Protein AF-A0A972ZTJ5-F1 (afdb_monomer_lite)

Structure (mmCIF, N/CA/C/O backbone):
data_AF-A0A972ZTJ5-F1
#
_entry.id   AF-A0A972ZTJ5-F1
#
loop_
_atom_site.group_PDB
_atom_site.id
_atom_site.type_symbol
_atom_site.label_atom_id
_atom_site.label_alt_id
_atom_site.label_comp_id
_atom_site.label_asym_id
_atom_site.label_entity_id
_atom_site.label_seq_id
_atom_site.pdbx_PDB_ins_code
_atom_site.Cartn_x
_atom_site.Cartn_y
_atom_site.Cartn_z
_atom_site.occupancy
_atom_site.B_iso_or_equiv
_atom_site.auth_seq_id
_atom_site.auth_comp_id
_atom_site.auth_asym_id
_atom_site.auth_atom_id
_atom_site.pdbx_PDB_model_num
ATOM 1 N N . MET A 1 1 ? -16.199 8.749 -19.125 1.00 50.56 1 MET A N 1
ATOM 2 C CA . MET A 1 1 ? -15.885 9.402 -17.839 1.00 50.56 1 MET A CA 1
ATOM 3 C C . MET A 1 1 ? -14.905 8.473 -17.152 1.00 50.56 1 MET A C 1
ATOM 5 O O . MET A 1 1 ? -15.258 7.316 -16.980 1.00 50.56 1 MET A O 1
ATOM 9 N N . PHE A 1 2 ? -13.662 8.896 -16.924 1.00 57.19 2 PHE A N 1
ATOM 10 C CA . PHE A 1 2 ? -12.716 8.071 -16.174 1.00 57.19 2 PHE A CA 1
ATOM 11 C C . PHE A 1 2 ? -13.113 8.183 -14.709 1.00 57.19 2 PHE A C 1
ATOM 13 O O . PHE A 1 2 ? -13.033 9.268 -14.133 1.00 57.19 2 PHE A O 1
ATOM 20 N N . GLU A 1 3 ? -13.641 7.104 -14.147 1.00 72.62 3 GLU A N 1
ATOM 21 C CA . GLU A 1 3 ? -13.740 7.011 -12.699 1.00 72.62 3 GLU A CA 1
ATOM 22 C C . GLU A 1 3 ? -12.318 6.865 -12.146 1.00 72.62 3 GLU A C 1
ATOM 24 O O . GLU A 1 3 ? -11.421 6.367 -12.828 1.00 72.62 3 GLU A O 1
ATOM 29 N N . SER A 1 4 ? -12.086 7.389 -10.949 1.00 82.31 4 SER A N 1
ATOM 30 C CA . SER A 1 4 ? -10.849 7.165 -10.216 1.00 82.31 4 SER A CA 1
ATOM 31 C C . SER A 1 4 ? -11.227 6.510 -8.901 1.00 82.31 4 SER A C 1
ATOM 33 O O . SER A 1 4 ? -12.189 6.923 -8.244 1.00 82.31 4 SER A O 1
ATOM 35 N N . ILE A 1 5 ? -10.437 5.533 -8.475 1.00 90.88 5 ILE A N 1
ATOM 36 C CA . ILE A 1 5 ? -10.475 5.090 -7.085 1.00 90.88 5 ILE A CA 1
ATOM 37 C C . ILE A 1 5 ? -10.054 6.308 -6.231 1.00 90.88 5 ILE A C 1
ATOM 39 O O . ILE A 1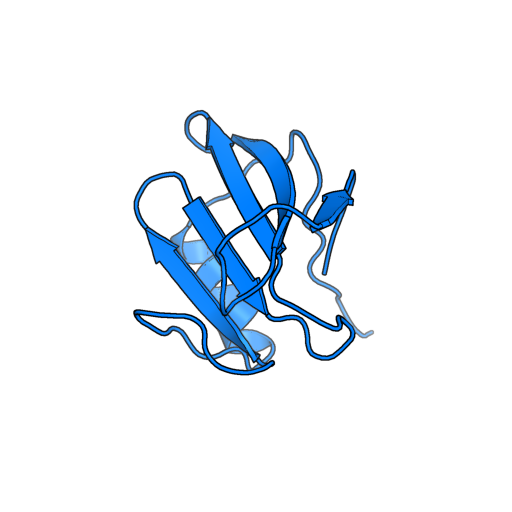 5 ? -9.368 7.201 -6.724 1.00 90.88 5 ILE A O 1
ATOM 43 N N . LYS A 1 6 ? -10.505 6.432 -4.979 1.00 93.62 6 LYS A N 1
ATOM 44 C CA . LYS A 1 6 ? -10.013 7.466 -4.041 1.00 93.62 6 LYS A CA 1
ATOM 45 C C . LYS A 1 6 ? -9.970 6.925 -2.630 1.00 93.62 6 LYS A C 1
ATOM 47 O O . LYS A 1 6 ? -11.022 6.678 -2.042 1.00 93.62 6 LYS A O 1
ATOM 52 N N . ILE A 1 7 ? -8.791 6.728 -2.060 1.00 95.94 7 ILE A N 1
ATOM 53 C CA . ILE A 1 7 ? -8.647 6.209 -0.697 1.00 95.94 7 ILE A CA 1
ATOM 54 C C . ILE A 1 7 ? -8.192 7.353 0.196 1.00 95.94 7 ILE A C 1
ATOM 56 O O . ILE A 1 7 ? -7.187 7.981 -0.087 1.00 95.94 7 ILE A O 1
ATOM 60 N N . TYR A 1 8 ? -8.931 7.643 1.262 1.00 97.56 8 TYR A N 1
ATOM 61 C CA . TYR A 1 8 ? -8.628 8.745 2.173 1.00 97.56 8 TYR A CA 1
ATOM 62 C C . TYR A 1 8 ? -8.884 8.340 3.619 1.00 97.56 8 TYR A C 1
ATOM 64 O O . TYR A 1 8 ? -9.676 7.431 3.889 1.00 97.56 8 TYR A O 1
ATOM 72 N N . LYS A 1 9 ? -8.212 9.021 4.552 1.00 97.12 9 LYS A N 1
ATOM 73 C CA . LYS A 1 9 ? -8.366 8.767 5.986 1.00 97.12 9 LYS A CA 1
ATOM 74 C C . LYS A 1 9 ? -9.836 8.867 6.408 1.00 97.12 9 LYS A C 1
ATOM 76 O O . LYS A 1 9 ? -10.533 9.817 6.064 1.00 97.12 9 LYS A O 1
ATOM 81 N N . GLY A 1 10 ? -10.311 7.870 7.149 1.00 96.62 10 GLY A N 1
ATOM 82 C CA . GLY A 1 10 ? -11.695 7.761 7.604 1.00 96.62 10 GLY A CA 1
ATOM 83 C C . GLY A 1 10 ? -12.671 7.110 6.617 1.00 96.62 10 GLY A C 1
ATOM 84 O O . GLY A 1 10 ? -13.815 6.878 7.008 1.00 96.62 10 GLY A O 1
ATOM 85 N N . ARG A 1 11 ? -12.256 6.788 5.380 1.00 96.12 11 ARG A N 1
ATOM 86 C CA . ARG A 1 11 ? -13.077 6.024 4.421 1.00 96.12 11 ARG A CA 1
ATOM 87 C C . ARG A 1 11 ? -13.308 4.600 4.939 1.00 96.12 11 ARG A C 1
ATOM 89 O O . ARG A 1 11 ? -12.366 3.958 5.395 1.00 96.12 11 ARG A O 1
ATOM 96 N N . ASP A 1 12 ? -14.528 4.089 4.789 1.00 96.81 12 ASP A N 1
ATOM 97 C CA . ASP A 1 12 ? -14.816 2.668 5.004 1.00 96.81 12 ASP A CA 1
ATOM 98 C C . ASP A 1 12 ? -14.414 1.840 3.770 1.00 96.81 12 ASP A C 1
ATOM 100 O O . ASP A 1 12 ? -14.731 2.173 2.623 1.00 96.81 12 ASP A O 1
ATOM 104 N N . VAL A 1 13 ? -13.714 0.736 4.004 1.00 95.50 13 VAL A N 1
ATOM 105 C CA . VAL A 1 13 ? -13.127 -0.153 3.005 1.00 95.50 13 VAL A CA 1
ATOM 106 C C . VAL A 1 13 ? -13.711 -1.549 3.162 1.00 95.50 13 VAL A C 1
ATOM 108 O O . VAL A 1 13 ? -13.474 -2.264 4.134 1.00 95.50 13 VAL A O 1
ATOM 111 N N . LYS A 1 14 ? -14.440 -1.993 2.136 1.00 94.56 14 LYS A N 1
ATOM 112 C CA . LYS A 1 14 ? -14.853 -3.393 2.004 1.00 94.56 14 LYS A CA 1
ATOM 113 C C . LYS A 1 14 ? -13.850 -4.126 1.121 1.00 94.56 14 LYS A C 1
ATOM 115 O O . LYS A 1 14 ? -13.832 -3.918 -0.090 1.00 94.56 14 LYS A O 1
ATOM 120 N N . TYR A 1 15 ? -13.066 -5.022 1.721 1.00 92.69 15 TYR A N 1
ATOM 121 C CA . TYR A 1 15 ? -11.997 -5.787 1.063 1.00 92.69 15 TYR A CA 1
ATOM 122 C C . TYR A 1 15 ? -12.376 -6.333 -0.319 1.00 92.69 15 TYR A C 1
ATOM 124 O O . TYR A 1 15 ? -11.710 -6.040 -1.305 1.00 92.69 15 TYR A O 1
ATOM 132 N N . ALA A 1 16 ? -13.473 -7.089 -0.414 1.00 93.88 16 ALA A N 1
ATOM 133 C CA . ALA A 1 16 ? -13.892 -7.712 -1.671 1.00 93.88 16 ALA A CA 1
ATOM 134 C C . ALA A 1 16 ? -14.367 -6.706 -2.735 1.00 93.88 16 ALA A C 1
ATOM 136 O O . ALA A 1 16 ? -14.336 -7.009 -3.927 1.00 93.88 16 ALA A O 1
ATOM 137 N N . ALA A 1 17 ? -14.846 -5.527 -2.330 1.00 94.94 17 ALA A N 1
ATOM 138 C CA . ALA A 1 17 ? -15.216 -4.473 -3.268 1.00 94.94 17 ALA A CA 1
ATOM 139 C C . ALA A 1 17 ? -13.962 -3.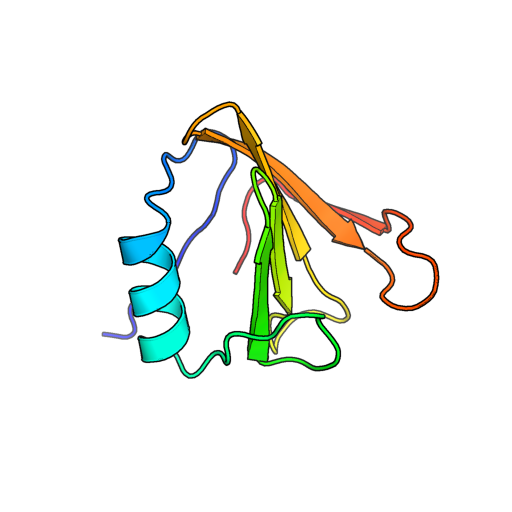772 -3.796 1.00 94.94 17 ALA A C 1
ATOM 141 O O . ALA A 1 17 ? -13.766 -3.746 -5.005 1.00 94.94 17 ALA A O 1
ATOM 142 N N . LEU A 1 18 ? -13.076 -3.326 -2.899 1.00 95.38 18 LEU A N 1
ATOM 143 C CA . LEU A 1 18 ? -11.840 -2.642 -3.280 1.00 95.38 18 LEU A CA 1
ATOM 144 C C . LEU A 1 18 ? -10.912 -3.544 -4.104 1.00 95.38 18 LEU A C 1
ATOM 146 O O . LEU A 1 18 ? -10.346 -3.090 -5.088 1.00 95.38 18 LEU A O 1
ATOM 150 N N . ALA A 1 19 ? -10.790 -4.829 -3.761 1.00 96.12 19 ALA A N 1
ATOM 151 C CA . ALA A 1 19 ? -9.987 -5.767 -4.545 1.00 96.12 19 ALA A CA 1
ATOM 152 C C . ALA A 1 19 ? -10.517 -5.927 -5.979 1.00 96.12 19 ALA A C 1
ATOM 154 O O . ALA A 1 19 ? -9.734 -5.956 -6.922 1.00 96.12 19 ALA A O 1
ATOM 155 N N . ARG A 1 20 ? -11.844 -6.018 -6.152 1.00 96.44 20 ARG A N 1
ATOM 156 C CA . ARG A 1 20 ? -12.463 -6.081 -7.486 1.00 96.44 20 ARG A CA 1
ATOM 157 C C . ARG A 1 20 ? -12.284 -4.780 -8.254 1.00 96.44 20 ARG A C 1
ATOM 159 O O . ARG A 1 20 ? -12.056 -4.832 -9.454 1.00 96.44 20 ARG A O 1
ATOM 166 N N . GLU A 1 21 ? -12.389 -3.648 -7.565 1.00 95.56 21 GLU A N 1
ATOM 167 C CA . GLU A 1 21 ? -12.146 -2.328 -8.139 1.00 95.56 21 GLU A CA 1
ATOM 168 C C . GLU A 1 21 ? -10.703 -2.249 -8.654 1.00 95.56 21 GLU A C 1
ATOM 170 O O . GLU A 1 21 ? -10.508 -2.097 -9.850 1.00 95.56 21 GLU A O 1
ATOM 175 N N . LEU A 1 22 ? -9.699 -2.506 -7.810 1.00 96.38 22 LEU A N 1
ATOM 176 C CA . LEU A 1 22 ? -8.281 -2.503 -8.193 1.00 96.38 22 LEU A CA 1
ATOM 177 C C . LEU A 1 22 ? -7.990 -3.414 -9.397 1.00 96.38 22 LEU A C 1
ATOM 179 O O . LEU A 1 22 ? -7.391 -2.961 -10.370 1.00 96.38 22 LEU A O 1
ATOM 183 N N . VAL A 1 23 ? -8.488 -4.656 -9.387 1.00 97.00 23 VAL A N 1
ATOM 184 C CA . VAL A 1 23 ? -8.349 -5.578 -10.532 1.00 97.00 23 VAL A CA 1
ATOM 185 C C . VAL A 1 23 ? -9.025 -5.028 -11.792 1.00 97.00 23 VAL A C 1
ATOM 187 O O . VAL A 1 23 ? -8.473 -5.136 -12.883 1.00 97.00 23 VAL A O 1
ATOM 190 N N . GLY A 1 24 ? -10.193 -4.394 -11.662 1.00 95.62 24 GLY A N 1
ATOM 191 C CA . GLY A 1 24 ? -10.882 -3.734 -12.774 1.00 95.62 24 GLY A CA 1
ATOM 192 C C . GLY A 1 24 ? -10.101 -2.560 -13.377 1.00 95.62 24 GLY A C 1
ATOM 193 O O . GLY A 1 24 ? -10.255 -2.281 -14.563 1.00 95.62 24 GLY A O 1
ATOM 194 N N . TYR A 1 25 ? -9.234 -1.917 -12.590 1.00 94.12 25 TYR A N 1
ATOM 195 C CA . TYR A 1 25 ? -8.298 -0.879 -13.042 1.00 94.12 25 TYR A CA 1
ATOM 196 C C . TYR A 1 25 ? -6.948 -1.441 -13.522 1.00 94.12 25 TYR A C 1
ATOM 198 O O . TYR A 1 25 ? -6.061 -0.667 -13.874 1.00 94.12 25 TYR A O 1
ATOM 206 N N . GLY A 1 26 ? -6.791 -2.768 -13.571 1.00 95.06 26 GLY A N 1
ATOM 207 C CA . GLY A 1 26 ? -5.590 -3.434 -14.076 1.00 95.06 26 GLY A CA 1
ATOM 208 C C . GLY A 1 26 ? -4.509 -3.699 -13.030 1.00 95.06 26 GLY A C 1
ATOM 209 O O . GLY A 1 26 ? -3.408 -4.083 -13.409 1.00 95.06 26 GLY A O 1
ATOM 210 N N . TYR A 1 27 ? -4.802 -3.524 -11.738 1.00 97.12 27 TYR A N 1
ATOM 211 C CA . TYR A 1 27 ? -3.867 -3.915 -10.685 1.00 97.12 27 TYR A CA 1
ATOM 212 C C . TYR A 1 27 ? -3.853 -5.436 -10.482 1.00 97.12 27 TYR A C 1
ATOM 214 O O . TYR A 1 27 ? -4.894 -6.098 -10.536 1.00 97.12 27 TYR A O 1
ATOM 222 N N . GLU A 1 28 ? -2.688 -5.984 -10.149 1.00 98.06 28 GLU A N 1
ATOM 223 C CA . GLU A 1 28 ? -2.502 -7.404 -9.866 1.00 98.06 28 GLU A CA 1
ATOM 224 C C . GLU A 1 28 ? -2.430 -7.677 -8.362 1.00 98.06 28 GLU A C 1
ATOM 226 O O . GLU A 1 28 ? -1.739 -6.995 -7.602 1.00 98.06 28 GLU A O 1
ATOM 231 N N . ARG A 1 29 ? -3.172 -8.693 -7.903 1.00 97.62 29 ARG A N 1
ATOM 232 C CA . ARG A 1 29 ? -3.146 -9.089 -6.494 1.00 97.62 29 ARG A CA 1
ATOM 233 C C . ARG A 1 29 ? -1.963 -10.013 -6.229 1.00 97.62 29 ARG A C 1
ATOM 235 O O . ARG A 1 29 ? -2.022 -11.198 -6.547 1.00 97.62 29 ARG A O 1
ATOM 242 N N . CYS A 1 30 ? -0.980 -9.510 -5.499 1.00 96.81 30 CYS A N 1
ATOM 243 C CA . CYS A 1 30 ? 0.258 -10.212 -5.184 1.00 96.81 30 CYS A CA 1
ATOM 244 C C . CYS A 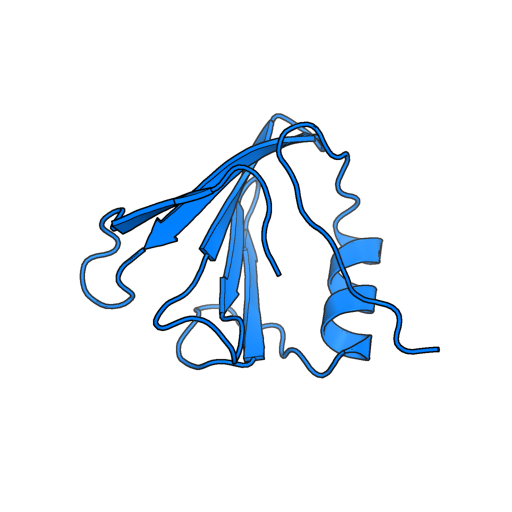1 30 ? 0.382 -10.512 -3.680 1.00 96.81 30 CYS A C 1
ATOM 246 O O . CYS A 1 30 ? -0.237 -9.873 -2.822 1.00 96.81 30 CYS A O 1
ATOM 248 N N . GLN A 1 31 ? 1.204 -11.506 -3.325 1.00 93.38 31 GLN A N 1
ATOM 249 C CA . GLN A 1 31 ? 1.530 -11.772 -1.914 1.00 93.38 31 GLN A CA 1
ATOM 250 C C . GLN A 1 31 ? 2.481 -10.716 -1.335 1.00 93.38 31 GLN A C 1
ATOM 252 O O . GLN A 1 31 ? 2.382 -10.374 -0.153 1.00 93.38 31 GLN A O 1
ATOM 257 N N . ARG A 1 32 ? 3.379 -10.191 -2.174 1.00 92.12 32 ARG A N 1
ATOM 258 C CA . ARG A 1 32 ? 4.362 -9.154 -1.863 1.00 92.12 32 ARG A CA 1
ATOM 259 C C . ARG A 1 32 ? 4.383 -8.151 -3.013 1.00 92.12 32 ARG A C 1
ATOM 261 O O . ARG A 1 32 ? 4.332 -8.571 -4.158 1.00 92.12 32 ARG A O 1
ATOM 268 N N . ILE A 1 33 ? 4.458 -6.866 -2.680 1.00 96.38 33 ILE A N 1
ATOM 269 C CA . ILE A 1 33 ? 4.596 -5.784 -3.658 1.00 96.38 33 ILE A CA 1
ATOM 270 C C . ILE A 1 33 ? 6.025 -5.756 -4.192 1.00 96.38 33 ILE A C 1
ATOM 272 O O . ILE A 1 33 ? 6.972 -5.776 -3.396 1.00 96.38 33 ILE A O 1
ATOM 276 N N . SER A 1 34 ? 6.160 -5.668 -5.507 1.00 93.81 34 SER A N 1
ATOM 277 C CA . SER A 1 34 ? 7.437 -5.564 -6.212 1.00 93.81 34 SER A CA 1
ATOM 278 C C . SER A 1 34 ? 7.460 -4.414 -7.208 1.00 93.81 34 SER A C 1
ATOM 280 O O . SER A 1 34 ? 8.470 -3.716 -7.279 1.00 93.81 34 SER A O 1
ATOM 282 N N . GLU A 1 35 ? 6.373 -4.196 -7.943 1.00 96.12 35 GLU A N 1
ATOM 283 C CA . GLU A 1 35 ? 6.346 -3.269 -9.073 1.00 96.12 35 GLU A CA 1
ATOM 284 C C . GLU A 1 35 ? 5.047 -2.453 -9.147 1.00 96.12 35 GLU A C 1
ATOM 286 O O . GLU A 1 35 ? 4.053 -2.801 -8.501 1.00 96.12 35 GLU A O 1
ATOM 291 N N . PRO A 1 36 ? 5.043 -1.324 -9.882 1.00 97.44 36 PRO A N 1
ATOM 292 C CA . PRO A 1 36 ? 3.840 -0.524 -10.040 1.00 97.44 36 PRO A CA 1
ATOM 293 C C . PRO A 1 36 ? 2.720 -1.323 -10.713 1.00 97.44 36 PRO A C 1
ATOM 295 O O . PRO A 1 36 ? 2.946 -2.012 -11.702 1.00 97.44 36 PRO A O 1
ATOM 298 N N . GLY A 1 37 ? 1.501 -1.203 -10.190 1.00 96.81 37 GLY A N 1
ATOM 299 C CA . GLY A 1 37 ? 0.367 -2.050 -10.562 1.00 96.81 37 GLY A CA 1
ATOM 300 C C . GLY A 1 37 ? 0.132 -3.217 -9.599 1.00 96.81 37 GLY A C 1
ATOM 301 O O . GLY A 1 37 ? -0.952 -3.794 -9.613 1.00 96.81 37 GLY A O 1
ATOM 302 N N . ASP A 1 38 ? 1.061 -3.517 -8.690 1.00 98.31 38 ASP A N 1
ATOM 303 C CA . ASP A 1 38 ? 0.819 -4.503 -7.638 1.00 98.31 38 ASP A CA 1
ATOM 304 C C . ASP A 1 38 ? -0.098 -3.955 -6.537 1.00 98.31 38 ASP A C 1
ATOM 306 O O . ASP A 1 38 ? -0.014 -2.794 -6.119 1.00 98.31 38 ASP A O 1
ATOM 310 N N . PHE A 1 39 ? -0.911 -4.836 -5.957 1.00 98.44 39 PHE A N 1
ATOM 311 C CA . PHE A 1 39 ? -1.499 -4.620 -4.640 1.00 98.44 39 PHE A CA 1
ATOM 312 C C . PHE A 1 39 ? -1.489 -5.890 -3.787 1.00 98.44 39 PHE A C 1
ATOM 314 O O . PHE A 1 39 ? -1.532 -7.016 -4.279 1.00 98.44 39 PHE A O 1
ATOM 321 N N . SER A 1 40 ? -1.469 -5.722 -2.467 1.00 97.94 40 SER A N 1
ATOM 322 C CA . SER A 1 40 ? -1.539 -6.819 -1.505 1.00 97.94 40 SER A CA 1
ATOM 323 C C . SER A 1 40 ? -2.464 -6.463 -0.348 1.00 97.94 40 SER A C 1
ATOM 325 O O . SER A 1 40 ? -2.639 -5.301 0.006 1.00 97.94 40 SER A O 1
ATOM 327 N N . MET A 1 41 ? -3.094 -7.478 0.234 1.00 96.44 41 MET A N 1
ATOM 328 C CA . MET A 1 41 ? -4.115 -7.323 1.270 1.00 96.44 41 MET A CA 1
ATOM 329 C C . MET A 1 41 ? -3.868 -8.351 2.370 1.00 96.44 41 MET A C 1
ATOM 331 O O . MET A 1 41 ? -4.040 -9.549 2.129 1.00 96.44 41 MET A O 1
ATOM 335 N N . ARG A 1 42 ? -3.450 -7.893 3.555 1.00 93.88 42 ARG A N 1
ATOM 336 C CA . ARG A 1 42 ? -3.051 -8.730 4.697 1.00 93.88 42 ARG A CA 1
ATOM 337 C C . ARG A 1 42 ? -3.637 -8.176 5.998 1.00 93.88 42 ARG A C 1
ATOM 339 O O . ARG A 1 42 ? -3.125 -7.211 6.556 1.00 93.88 42 ARG A O 1
ATOM 346 N N . GLY A 1 43 ? -4.687 -8.817 6.512 1.00 91.25 43 GLY A N 1
ATOM 347 C CA . GLY A 1 43 ? -5.287 -8.464 7.803 1.00 91.25 43 GLY A CA 1
ATOM 348 C C . GLY A 1 43 ? -5.905 -7.066 7.802 1.00 91.25 43 GLY A C 1
ATOM 349 O O . GLY A 1 43 ? -6.963 -6.870 7.218 1.00 91.25 43 GLY A O 1
ATOM 350 N N . SER A 1 44 ? -5.258 -6.111 8.467 1.00 95.44 44 SER A N 1
ATOM 351 C CA . SER A 1 44 ? -5.644 -4.693 8.509 1.00 95.44 44 SER A CA 1
ATOM 352 C C . SER A 1 44 ? -4.816 -3.812 7.570 1.00 95.44 44 SER A C 1
ATOM 354 O O . SER A 1 44 ? -4.945 -2.595 7.610 1.00 95.44 44 SER A O 1
ATOM 356 N N . VAL A 1 45 ? -3.952 -4.400 6.743 1.00 96.62 45 VAL A N 1
ATOM 357 C CA . VAL A 1 45 ? -3.012 -3.669 5.894 1.00 96.62 45 VAL A CA 1
ATOM 358 C C . VAL A 1 45 ? -3.313 -3.930 4.428 1.00 96.62 45 VAL A C 1
ATOM 360 O O . VAL A 1 45 ? -3.456 -5.080 3.999 1.00 96.62 45 VAL A O 1
ATOM 363 N N . ILE A 1 46 ? -3.358 -2.854 3.652 1.00 97.75 46 ILE A N 1
ATOM 364 C CA . ILE A 1 46 ? -3.461 -2.892 2.199 1.00 97.75 46 ILE A CA 1
ATOM 365 C C . ILE A 1 46 ? -2.266 -2.126 1.646 1.00 97.75 46 ILE A C 1
ATOM 367 O O . ILE A 1 46 ? -2.133 -0.936 1.903 1.00 97.75 46 ILE A O 1
ATOM 371 N N . ASP A 1 47 ? -1.412 -2.804 0.890 1.00 98.12 47 ASP A N 1
ATOM 372 C CA . ASP A 1 47 ? -0.353 -2.137 0.135 1.00 98.12 47 ASP A CA 1
ATOM 373 C C . ASP A 1 47 ? -0.787 -2.022 -1.323 1.00 98.12 47 ASP A C 1
ATOM 375 O O . ASP A 1 47 ? -1.319 -2.982 -1.880 1.00 98.12 47 ASP A O 1
ATOM 379 N N . ILE A 1 48 ? -0.549 -0.874 -1.941 1.00 98.00 48 ILE A N 1
ATOM 380 C CA . ILE A 1 48 ? -0.798 -0.615 -3.362 1.00 98.00 48 ILE A CA 1
ATOM 381 C C . ILE A 1 48 ? 0.457 0.056 -3.906 1.00 98.00 48 ILE A C 1
ATOM 383 O O . ILE A 1 48 ? 1.020 0.907 -3.224 1.00 98.00 48 ILE A O 1
ATOM 387 N N . PHE A 1 49 ? 0.895 -0.284 -5.114 1.00 97.69 49 PHE A N 1
ATOM 388 C CA . PHE A 1 49 ? 1.950 0.452 -5.806 1.00 97.69 49 PHE A CA 1
ATOM 389 C C . PHE A 1 49 ? 1.358 1.223 -6.992 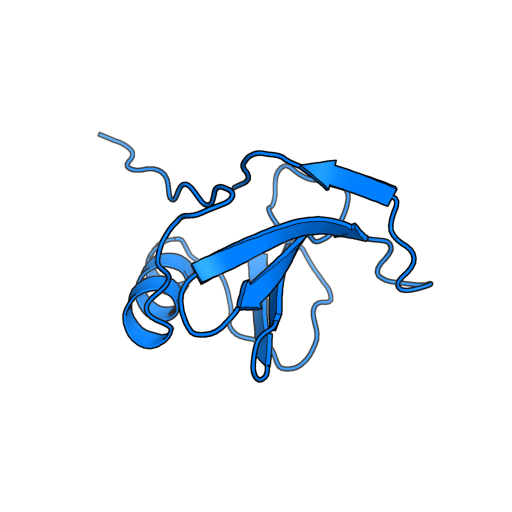1.00 97.69 49 PHE A C 1
ATOM 391 O O . PHE A 1 49 ? 1.218 0.662 -8.079 1.00 97.69 49 PHE A O 1
ATOM 398 N N . PRO A 1 50 ? 0.974 2.501 -6.806 1.00 95.94 50 PRO A N 1
ATOM 399 C CA . PRO A 1 50 ? 0.431 3.306 -7.890 1.00 95.94 50 PRO A CA 1
ATOM 400 C C . PRO A 1 50 ? 1.483 3.545 -8.987 1.00 95.94 50 PRO A C 1
ATOM 402 O O . PRO A 1 50 ? 2.616 3.898 -8.660 1.00 95.94 50 PRO A O 1
ATOM 405 N N . PRO A 1 51 ? 1.121 3.453 -10.280 1.00 93.44 51 PRO A N 1
ATOM 406 C CA . PRO A 1 51 ? 2.019 3.771 -11.399 1.00 93.44 51 PRO A CA 1
ATOM 407 C C . PRO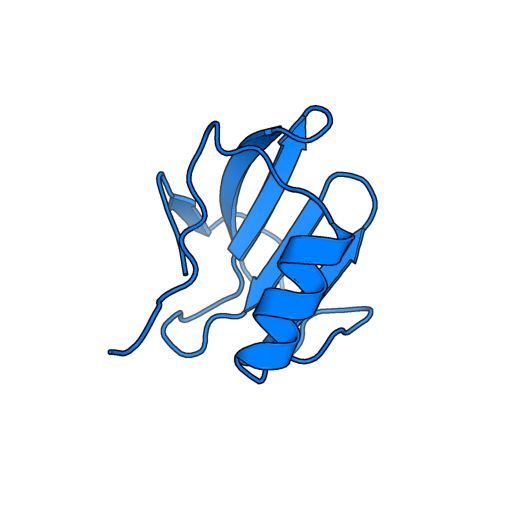 A 1 51 ? 2.567 5.203 -11.407 1.00 93.44 51 PRO A C 1
ATOM 409 O O . PRO A 1 51 ? 3.556 5.487 -12.074 1.00 93.44 51 PRO A O 1
ATOM 412 N N . THR A 1 52 ? 1.902 6.116 -10.704 1.00 91.44 52 THR A N 1
ATOM 413 C CA . THR A 1 52 ? 2.237 7.543 -10.625 1.00 91.44 52 THR A CA 1
ATOM 414 C C . THR A 1 52 ? 3.113 7.893 -9.422 1.00 91.44 52 THR A C 1
ATOM 416 O O . THR A 1 52 ? 3.474 9.057 -9.263 1.00 91.44 52 THR A O 1
ATOM 419 N N . PHE A 1 53 ? 3.435 6.920 -8.565 1.00 92.94 53 PHE A N 1
ATOM 420 C CA . PHE A 1 53 ? 4.216 7.116 -7.345 1.00 92.94 53 PHE A CA 1
ATOM 421 C C . PHE A 1 53 ? 5.601 6.478 -7.497 1.00 92.94 53 PHE A C 1
ATOM 423 O O . PHE A 1 53 ? 5.771 5.486 -8.200 1.00 92.94 53 PHE A O 1
ATOM 430 N N . GLU A 1 54 ? 6.596 7.015 -6.789 1.00 91.31 54 GLU A N 1
ATOM 431 C CA . GLU A 1 54 ? 7.956 6.448 -6.775 1.00 91.31 54 GLU A CA 1
ATOM 432 C C . GLU A 1 54 ? 8.059 5.152 -5.954 1.00 91.31 54 GLU A C 1
ATOM 434 O O . GLU A 1 54 ? 9.007 4.381 -6.100 1.00 91.31 54 GLU A O 1
ATOM 439 N N . GLY A 1 55 ? 7.080 4.897 -5.087 1.00 94.38 55 GLY A N 1
ATOM 440 C CA . GLY A 1 55 ? 7.037 3.730 -4.221 1.00 94.38 55 GLY A CA 1
ATOM 441 C C . GLY A 1 55 ? 5.614 3.380 -3.793 1.00 94.38 55 GLY A C 1
ATOM 442 O O . GLY A 1 55 ? 4.673 4.142 -4.037 1.00 94.38 55 GLY A O 1
ATOM 443 N N . PRO A 1 56 ? 5.439 2.225 -3.140 1.00 97.62 56 PRO A N 1
ATOM 444 C CA . PRO A 1 56 ? 4.141 1.772 -2.692 1.00 97.62 56 PRO A CA 1
ATOM 445 C C . PRO A 1 56 ? 3.610 2.611 -1.541 1.00 97.62 56 PRO A C 1
ATOM 447 O O . PRO A 1 56 ? 4.350 3.155 -0.718 1.00 97.62 56 PRO A O 1
ATOM 450 N N . VAL A 1 57 ? 2.288 2.643 -1.466 1.00 97.94 57 VAL A N 1
ATOM 451 C CA . VAL A 1 57 ? 1.528 3.192 -0.358 1.00 97.94 57 VAL A CA 1
ATOM 452 C C . VAL A 1 57 ? 0.964 2.056 0.481 1.00 97.94 57 VAL A C 1
ATOM 454 O O . VAL A 1 57 ? 0.412 1.085 -0.036 1.00 97.94 57 VAL A O 1
ATOM 457 N N . ARG A 1 58 ? 1.100 2.186 1.795 1.00 97.88 58 ARG A N 1
ATOM 458 C CA . ARG A 1 58 ? 0.489 1.330 2.800 1.00 97.88 58 ARG A CA 1
ATOM 459 C C . ARG A 1 58 ? -0.700 2.053 3.405 1.00 97.88 58 ARG A C 1
ATOM 461 O O . ARG A 1 58 ? -0.562 3.163 3.909 1.00 97.88 58 ARG A O 1
ATOM 468 N N . ILE A 1 59 ? -1.843 1.391 3.385 1.00 98.19 59 ILE A N 1
ATOM 469 C CA . ILE A 1 59 ? -3.091 1.815 4.006 1.00 98.19 59 ILE A CA 1
ATOM 470 C C . ILE A 1 59 ? -3.325 0.897 5.202 1.00 98.19 59 ILE A C 1
ATOM 472 O O . ILE A 1 59 ? -3.432 -0.322 5.039 1.00 98.19 59 ILE A O 1
ATOM 476 N N . GLU A 1 60 ? -3.405 1.467 6.399 1.00 97.81 60 GLU A N 1
ATOM 477 C CA . GLU A 1 60 ? -3.752 0.719 7.608 1.00 97.81 60 GLU A CA 1
ATOM 478 C C . GLU A 1 60 ? -5.207 0.966 7.983 1.00 97.81 60 GLU A C 1
ATOM 480 O O . GLU A 1 60 ? -5.714 2.089 7.914 1.00 97.81 60 GLU A O 1
ATOM 485 N N . LEU A 1 61 ? -5.881 -0.107 8.383 1.00 97.69 61 LEU A N 1
ATOM 486 C CA . LEU A 1 61 ? -7.284 -0.112 8.755 1.00 97.69 61 LEU A CA 1
ATOM 487 C C . LEU A 1 61 ? -7.459 -0.347 10.258 1.00 97.69 61 LEU A C 1
ATOM 489 O O . LEU A 1 61 ? -6.797 -1.196 10.856 1.00 97.69 61 LEU A O 1
ATOM 493 N N . SER A 1 62 ? -8.435 0.339 10.840 1.00 96.94 62 SER A N 1
ATOM 494 C CA . SER A 1 62 ? -9.025 0.015 12.136 1.00 96.94 62 SER A CA 1
ATOM 495 C C . SER A 1 62 ? -10.423 -0.553 11.892 1.00 96.94 62 SER A C 1
ATOM 497 O O . SER A 1 62 ? -11.351 0.168 11.521 1.00 96.94 62 SER A O 1
ATOM 499 N N . GLY A 1 63 ? -10.560 -1.877 12.003 1.00 95.12 63 GLY A N 1
ATOM 500 C CA . GLY A 1 63 ? -11.748 -2.581 11.516 1.00 95.12 63 GLY A CA 1
ATOM 501 C C . GLY A 1 63 ? -11.846 -2.488 9.993 1.00 95.12 63 GLY A C 1
ATOM 502 O O . GLY A 1 63 ? -10.990 -3.015 9.285 1.00 95.12 63 GLY A O 1
ATOM 503 N N . ASP A 1 64 ? -12.880 -1.818 9.488 1.00 95.25 64 ASP A N 1
ATOM 504 C CA . ASP A 1 64 ? -13.052 -1.516 8.067 1.00 95.25 64 ASP A CA 1
ATOM 505 C C . ASP A 1 64 ? -12.759 -0.054 7.711 1.00 95.25 64 ASP A C 1
ATOM 507 O O . ASP A 1 64 ? -12.937 0.324 6.561 1.00 95.25 64 ASP A O 1
ATOM 511 N N . LYS A 1 65 ? -12.264 0.766 8.641 1.00 97.31 65 LYS A N 1
ATOM 512 C CA . LYS A 1 65 ? -12.010 2.192 8.405 1.00 97.31 65 LYS A CA 1
ATOM 513 C C . LYS A 1 65 ? -10.530 2.489 8.185 1.00 97.31 65 LYS A C 1
ATOM 515 O O . LYS A 1 65 ? -9.695 1.987 8.928 1.00 97.31 65 LYS A O 1
ATOM 520 N N . VAL A 1 66 ? -10.203 3.345 7.214 1.00 98.12 66 VAL A N 1
ATOM 521 C CA . VAL A 1 66 ? -8.825 3.813 6.980 1.00 98.12 66 VAL A CA 1
ATOM 522 C C . VAL A 1 66 ? -8.346 4.690 8.135 1.00 98.12 66 VAL A C 1
ATOM 524 O O . VAL A 1 66 ? -8.903 5.761 8.373 1.00 98.12 66 VAL A O 1
ATOM 527 N N . GLU A 1 67 ? -7.281 4.260 8.803 1.00 98.06 67 GLU A N 1
ATOM 528 C CA . GLU A 1 67 ? -6.658 4.959 9.929 1.00 98.06 67 GLU A CA 1
ATOM 529 C C . GLU A 1 67 ? -5.460 5.811 9.482 1.00 98.06 67 GLU A C 1
ATOM 531 O O . GLU A 1 67 ? -5.342 6.985 9.852 1.00 98.06 67 GLU A O 1
ATOM 536 N N . SER A 1 68 ? -4.589 5.244 8.645 1.00 98.00 68 SER A N 1
ATOM 537 C CA . SER A 1 68 ? -3.384 5.907 8.137 1.00 98.00 68 SER A CA 1
ATOM 538 C C . SER A 1 68 ? -3.088 5.497 6.696 1.00 98.00 68 SER A C 1
ATOM 540 O O . SER A 1 68 ? -3.512 4.433 6.231 1.00 98.00 68 SER A O 1
ATOM 542 N N . ILE A 1 69 ? -2.383 6.371 5.977 1.00 98.38 69 ILE A N 1
ATOM 543 C CA . ILE A 1 69 ? -1.915 6.124 4.617 1.00 98.38 69 ILE A CA 1
ATOM 544 C C . ILE A 1 69 ? -0.509 6.696 4.510 1.00 98.38 69 ILE A C 1
ATOM 546 O O . ILE A 1 69 ? -0.317 7.877 4.775 1.00 98.38 69 ILE A O 1
ATOM 550 N N . ARG A 1 70 ? 0.458 5.889 4.081 1.00 97.94 70 ARG A N 1
ATOM 551 C CA . ARG A 1 70 ? 1.845 6.342 3.946 1.00 97.94 70 ARG A CA 1
ATOM 552 C C . ARG A 1 70 ? 2.578 5.690 2.791 1.00 97.94 70 ARG A C 1
ATOM 554 O O . ARG A 1 70 ? 2.370 4.510 2.527 1.00 97.94 70 ARG A O 1
ATOM 561 N N . SER A 1 71 ? 3.476 6.419 2.147 1.00 97.50 71 SER A N 1
ATOM 562 C CA . SER A 1 71 ? 4.464 5.842 1.236 1.00 97.50 71 SER A CA 1
ATOM 563 C C . SER A 1 71 ? 5.594 5.192 2.024 1.00 97.50 71 SER A C 1
ATOM 565 O O . SER A 1 71 ? 5.977 5.683 3.090 1.00 97.50 71 SER A O 1
ATOM 567 N N . TYR A 1 72 ? 6.149 4.099 1.505 1.00 97.06 72 TYR A N 1
ATOM 568 C CA . TYR A 1 72 ? 7.269 3.412 2.141 1.00 97.06 72 TYR A CA 1
ATOM 569 C C . TYR A 1 72 ? 8.280 2.867 1.128 1.00 97.06 72 TYR A C 1
ATOM 571 O O . TYR A 1 72 ? 7.956 2.593 -0.026 1.00 97.06 72 TYR A O 1
ATOM 579 N N . SER A 1 73 ? 9.521 2.682 1.574 1.00 94.94 73 SER A N 1
ATOM 580 C CA . SER A 1 73 ? 10.582 2.068 0.770 1.00 94.94 73 SER A CA 1
ATOM 581 C C . SER A 1 73 ? 10.373 0.555 0.657 1.00 94.94 73 SER A C 1
ATOM 583 O O . SER A 1 73 ? 10.323 -0.134 1.673 1.00 94.94 73 SER A O 1
ATOM 585 N N . ILE A 1 74 ? 10.323 -0.007 -0.559 1.00 92.12 74 ILE A N 1
ATOM 586 C CA . ILE A 1 74 ? 10.234 -1.474 -0.758 1.00 92.12 74 ILE A CA 1
ATOM 587 C C . ILE A 1 74 ? 11.436 -2.209 -0.145 1.00 92.12 74 ILE A C 1
ATOM 589 O O . ILE A 1 74 ? 11.304 -3.354 0.294 1.00 92.12 74 ILE A O 1
ATOM 593 N N . LEU A 1 75 ? 12.602 -1.556 -0.110 1.00 90.94 75 LEU A N 1
ATOM 594 C CA . LEU A 1 75 ? 13.853 -2.153 0.352 1.00 90.94 75 LEU A CA 1
ATOM 595 C C . LEU A 1 75 ? 13.947 -2.189 1.880 1.00 90.94 75 LEU A C 1
ATOM 597 O O . LEU A 1 75 ? 14.270 -3.236 2.439 1.00 90.94 75 LEU A O 1
ATOM 601 N N . SER A 1 76 ? 13.665 -1.066 2.550 1.00 92.44 76 SER A N 1
ATOM 602 C CA . SER A 1 76 ? 13.823 -0.936 4.009 1.00 92.44 76 SER A CA 1
ATOM 603 C C . SER A 1 76 ? 12.513 -1.047 4.793 1.00 92.44 76 SER A C 1
ATOM 605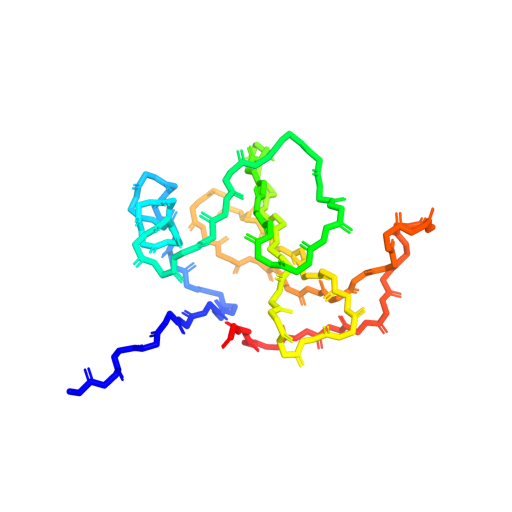 O O . SER A 1 76 ? 12.544 -1.254 6.003 1.00 92.44 76 SER A O 1
ATOM 607 N N . ASN A 1 77 ? 11.358 -0.954 4.125 1.00 90.75 77 ASN A N 1
ATOM 608 C CA . ASN A 1 77 ? 10.023 -0.869 4.733 1.00 90.75 77 ASN A CA 1
ATOM 609 C C . ASN A 1 77 ? 9.852 0.334 5.686 1.00 90.75 77 ASN A C 1
ATOM 611 O O . ASN A 1 77 ? 8.945 0.352 6.519 1.00 90.75 77 ASN A O 1
ATOM 615 N N . GLU A 1 78 ? 10.711 1.343 5.551 1.00 95.12 78 GLU A N 1
ATOM 616 C CA . GLU A 1 78 ? 10.623 2.602 6.285 1.00 95.12 78 GLU A CA 1
ATOM 617 C C . GLU A 1 78 ? 9.616 3.542 5.629 1.00 95.12 78 GLU A C 1
ATOM 619 O O . GLU A 1 78 ? 9.500 3.597 4.400 1.00 95.12 78 GLU A O 1
ATOM 624 N N . THR A 1 79 ? 8.902 4.292 6.464 1.00 96.69 79 THR A N 1
ATOM 625 C CA . THR A 1 79 ? 7.996 5.354 6.031 1.00 96.69 79 THR A CA 1
ATOM 626 C C . THR A 1 79 ? 8.776 6.480 5.362 1.00 96.69 79 THR A C 1
ATOM 628 O O . THR A 1 79 ? 9.779 6.942 5.901 1.00 96.69 79 THR A O 1
ATOM 631 N N . ILE A 1 80 ? 8.276 6.946 4.221 1.00 95.62 80 ILE A N 1
ATOM 632 C CA . ILE A 1 80 ? 8.824 8.088 3.482 1.00 95.62 80 ILE A CA 1
ATOM 633 C C . ILE A 1 80 ? 7.945 9.323 3.701 1.00 95.62 80 ILE A C 1
ATOM 635 O O . ILE A 1 80 ? 8.445 10.382 4.065 1.00 95.62 80 ILE A O 1
ATOM 639 N N . GLU A 1 81 ? 6.633 9.179 3.510 1.00 96.19 81 GLU A N 1
ATOM 640 C CA . GLU A 1 81 ? 5.679 10.291 3.552 1.00 96.19 81 GLU A CA 1
ATOM 641 C C . GLU A 1 81 ? 4.304 9.810 4.029 1.00 96.19 81 GLU A C 1
ATOM 643 O O . GLU A 1 81 ? 3.895 8.695 3.708 1.00 96.19 81 GLU A O 1
ATOM 648 N N . GLU A 1 82 ? 3.588 10.650 4.778 1.00 97.19 82 GLU A N 1
ATOM 649 C CA . GLU A 1 82 ? 2.201 10.423 5.204 1.00 97.19 82 GLU A CA 1
ATOM 650 C C . GLU A 1 82 ? 1.227 11.158 4.272 1.00 97.19 82 GLU A C 1
ATOM 652 O O . GLU A 1 82 ? 1.449 12.312 3.909 1.00 97.19 82 GLU A O 1
ATOM 657 N N . HIS A 1 83 ? 0.104 10.520 3.947 1.00 96.94 83 HIS A N 1
ATOM 658 C CA . HIS A 1 83 ? -0.889 11.028 3.002 1.00 96.94 83 HIS A CA 1
ATOM 659 C C . HIS A 1 83 ? -2.268 11.154 3.647 1.00 96.94 83 HIS A C 1
ATOM 661 O O . HIS A 1 83 ? -2.733 10.274 4.371 1.00 96.94 83 HIS A O 1
ATOM 667 N N . ALA A 1 84 ? -2.992 12.226 3.319 1.00 95.69 84 ALA A N 1
ATOM 668 C CA . ALA A 1 84 ? -4.409 12.340 3.678 1.00 95.69 84 ALA A CA 1
ATOM 669 C C . ALA A 1 84 ? -5.314 11.521 2.736 1.00 95.69 84 ALA A C 1
ATOM 671 O O . ALA A 1 84 ? -6.379 11.043 3.142 1.00 95.69 84 ALA A O 1
ATOM 672 N N . MET A 1 85 ? -4.893 11.376 1.475 1.00 95.56 85 MET A N 1
ATOM 673 C CA . MET A 1 85 ? -5.614 10.693 0.405 1.00 95.56 85 MET A CA 1
ATOM 674 C C . MET A 1 85 ? -4.636 10.213 -0.671 1.00 95.56 85 MET A C 1
ATOM 676 O O . MET A 1 85 ? -3.706 10.940 -1.004 1.00 95.56 85 MET A O 1
ATOM 680 N N . VAL A 1 86 ? -4.880 9.032 -1.241 1.00 94.44 86 VAL A N 1
ATOM 681 C CA . VAL A 1 86 ? -4.102 8.452 -2.345 1.00 94.44 86 VAL A CA 1
ATOM 682 C C . VAL A 1 86 ? -4.980 7.755 -3.376 1.00 94.44 86 VAL A C 1
ATOM 684 O O . VAL A 1 86 ? -6.088 7.299 -3.050 1.00 94.44 86 VAL A O 1
ATOM 687 N N . ILE A 1 87 ? -4.375 7.665 -4.570 1.00 77.38 87 ILE A N 1
ATOM 688 C CA . ILE A 1 87 ? -4.423 6.673 -5.663 1.00 77.38 87 ILE A CA 1
ATOM 689 C C . ILE A 1 87 ? -4.315 7.365 -7.023 1.00 77.38 87 ILE A C 1
ATOM 691 O O . ILE A 1 87 ? -5.126 8.277 -7.299 1.00 77.38 87 ILE A O 1
#

Foldseek 3Di:
DDDDDKDFAFDFADPVVVVVVLVVVVADEDCADDDASYWYDDDQWIWHRHPPDPAIKIFGHDPRGTHWIFGADSVPRDTDGTDRMDD

Radius of gyration: 11.91 Å; chains: 1; bounding box: 30×24×30 Å

Secondary structure (DSSP, 8-state):
------EETT-B--HHHHHHHHHHTT-EE-SS--STTEEEEETTEEEE--TTSSS-EEEEEETTEEEEEEEE-TTT--EEEE-SEE-

Sequence (87 aa):
MFESIKIYKGRDVKYAALARELVGYGYERCQRISEPGDFSMRGSVIDIFPPTFEGPVRIELSGDKVESIRSYSILSNETIEEHAMVI

pLDDT: mean 94.19, std 7.37, range [50.56, 98.44]